Protein AF-A0A7C2NB83-F1 (afdb_monomer_lite)

Foldseek 3Di:
DQPDPDDPDGDDDPVRVQVNQVVPQKHWDDKDADDDDVPVGPDIDTDIDGHD

Sequence (52 aa):
NPVWEGGHIKFFSKKTLYTMLDDTSFKPISFSGSGRLPYLWKSMAVVAQKKG

Structure (mmCIF, N/CA/C/O backbone):
data_AF-A0A7C2NB83-F1
#
_entry.id   AF-A0A7C2NB83-F1
#
loop_
_atom_site.group_PDB
_atom_site.id
_atom_site.type_symbol
_atom_site.label_atom_id
_atom_site.label_alt_id
_atom_site.label_comp_id
_atom_site.label_asym_id
_atom_site.label_entity_id
_atom_site.label_seq_id
_atom_site.pdbx_PDB_ins_code
_atom_site.Cartn_x
_atom_site.Cartn_y
_atom_site.Cartn_z
_atom_site.occupancy
_atom_site.B_iso_or_equiv
_atom_site.auth_seq_id
_atom_site.auth_comp_id
_atom_site.auth_asym_id
_atom_site.auth_atom_id
_atom_site.pdbx_PDB_model_num
ATOM 1 N N . ASN A 1 1 ? 11.373 10.522 4.000 1.00 58.66 1 ASN A N 1
ATOM 2 C CA . ASN A 1 1 ? 10.138 9.976 4.602 1.00 58.66 1 ASN A CA 1
ATOM 3 C C . ASN A 1 1 ? 9.022 10.087 3.559 1.00 58.66 1 ASN A C 1
ATOM 5 O O . ASN A 1 1 ? 8.750 11.211 3.159 1.00 58.66 1 ASN A O 1
ATOM 9 N N . PRO A 1 2 ? 8.435 8.986 3.050 1.00 61.53 2 PRO A N 1
ATOM 10 C CA . PRO A 1 2 ? 7.438 9.028 1.967 1.00 61.53 2 PRO A CA 1
ATOM 11 C C . PRO A 1 2 ? 6.094 9.692 2.341 1.00 61.53 2 PRO A C 1
ATOM 13 O O . PRO A 1 2 ? 5.223 9.802 1.484 1.00 61.53 2 PRO A O 1
ATOM 16 N N . VAL A 1 3 ? 5.924 10.146 3.588 1.00 67.50 3 VAL A N 1
ATOM 17 C CA . VAL A 1 3 ? 4.693 10.770 4.116 1.00 67.50 3 VAL A CA 1
ATOM 18 C C . VAL A 1 3 ? 4.694 12.311 4.013 1.00 67.50 3 VAL A C 1
ATOM 20 O O . VAL A 1 3 ? 3.796 12.974 4.504 1.00 67.50 3 VAL A O 1
ATOM 23 N N . TRP A 1 4 ? 5.687 12.927 3.365 1.00 75.94 4 TRP A N 1
ATOM 24 C CA . TRP A 1 4 ? 5.748 14.393 3.237 1.00 75.94 4 TRP A CA 1
ATOM 25 C C . TRP A 1 4 ? 4.665 14.949 2.302 1.00 75.94 4 TRP A C 1
ATOM 27 O O . TRP A 1 4 ? 4.550 14.474 1.176 1.00 75.94 4 TRP A O 1
ATOM 37 N N . GLU A 1 5 ? 3.902 15.961 2.719 1.00 75.31 5 GLU A N 1
ATOM 38 C CA . GLU A 1 5 ? 2.837 16.592 1.921 1.00 75.31 5 GLU A CA 1
ATOM 39 C C . GLU A 1 5 ? 3.342 17.742 1.034 1.00 75.31 5 GLU A C 1
ATOM 41 O O . GLU A 1 5 ? 4.139 18.555 1.488 1.00 75.31 5 GLU A O 1
ATOM 46 N N . GLY A 1 6 ? 2.866 17.817 -0.223 1.00 75.19 6 GLY A N 1
ATOM 47 C CA . GLY A 1 6 ? 3.174 18.930 -1.149 1.00 75.19 6 GLY A CA 1
ATOM 48 C C . GLY A 1 6 ? 4.067 18.629 -2.369 1.00 75.19 6 GLY A C 1
ATOM 49 O O . GLY A 1 6 ? 4.534 19.560 -3.018 1.00 75.19 6 GLY A O 1
ATOM 50 N N . GLY A 1 7 ? 4.326 17.360 -2.711 1.00 75.25 7 GLY A N 1
ATOM 51 C CA . GLY A 1 7 ? 5.150 16.978 -3.877 1.00 75.25 7 GLY A CA 1
ATOM 52 C C . GLY A 1 7 ? 4.356 16.679 -5.151 1.00 75.25 7 GLY A C 1
ATOM 53 O O . GLY A 1 7 ? 3.263 16.127 -5.072 1.00 75.25 7 GLY A O 1
ATOM 54 N N . HIS A 1 8 ? 4.933 16.971 -6.326 1.00 76.12 8 HIS A N 1
ATOM 55 C CA . HIS A 1 8 ? 4.287 16.781 -7.638 1.00 76.12 8 HIS A CA 1
ATOM 56 C C . HIS A 1 8 ? 3.962 15.311 -7.980 1.00 76.12 8 HIS A C 1
ATOM 58 O O . HIS A 1 8 ? 2.946 15.054 -8.620 1.00 76.12 8 HIS A O 1
ATOM 64 N N . ILE A 1 9 ? 4.799 14.342 -7.581 1.00 81.62 9 ILE A N 1
ATOM 65 C CA . ILE A 1 9 ? 4.577 12.900 -7.805 1.00 81.62 9 ILE A CA 1
ATOM 66 C C . ILE A 1 9 ? 5.133 12.120 -6.608 1.00 81.62 9 ILE A C 1
ATOM 68 O O . ILE A 1 9 ? 6.277 12.328 -6.206 1.00 81.62 9 ILE A O 1
ATOM 72 N N . LYS A 1 10 ? 4.340 11.195 -6.053 1.00 81.81 10 LYS A N 1
ATOM 73 C CA . LYS A 1 10 ? 4.750 10.294 -4.966 1.00 81.81 10 LYS A CA 1
ATOM 74 C C . LYS A 1 10 ? 4.598 8.841 -5.403 1.00 81.81 10 LYS A C 1
ATOM 76 O O . LYS A 1 10 ? 3.572 8.454 -5.960 1.00 81.81 10 LYS A O 1
ATOM 81 N N . PHE A 1 11 ? 5.605 8.027 -5.100 1.00 84.50 11 PHE A N 1
ATOM 82 C CA . PHE A 1 11 ? 5.507 6.578 -5.234 1.00 84.50 11 PHE A CA 1
ATOM 83 C C . PHE A 1 11 ? 5.019 5.992 -3.917 1.00 84.50 11 PHE A C 1
ATOM 85 O O . PHE A 1 11 ? 5.683 6.108 -2.886 1.00 84.50 11 PHE A O 1
ATOM 92 N N . PHE A 1 12 ? 3.855 5.357 -3.957 1.00 88.19 12 PHE A N 1
ATOM 93 C CA . PHE A 1 12 ? 3.277 4.713 -2.790 1.00 88.19 12 PHE A CA 1
ATOM 94 C C . PHE A 1 12 ? 3.468 3.205 -2.875 1.00 88.19 12 PHE A C 1
ATOM 96 O O . PHE A 1 12 ? 3.283 2.603 -3.929 1.00 88.19 12 PHE A O 1
ATOM 103 N N . SER A 1 13 ? 3.795 2.591 -1.743 1.00 91.25 13 SER A N 1
ATOM 104 C CA . SER A 1 13 ? 3.611 1.154 -1.540 1.00 91.25 13 SER A CA 1
ATOM 105 C C . SER A 1 13 ? 2.270 0.904 -0.844 1.00 91.25 13 SER A C 1
ATOM 107 O O . SER A 1 13 ? 1.701 1.824 -0.252 1.00 91.25 13 SER A O 1
ATOM 109 N N . LYS A 1 14 ? 1.794 -0.350 -0.818 1.00 92.75 14 LYS A N 1
ATOM 110 C CA . LYS A 1 14 ? 0.645 -0.739 0.023 1.00 92.75 14 LY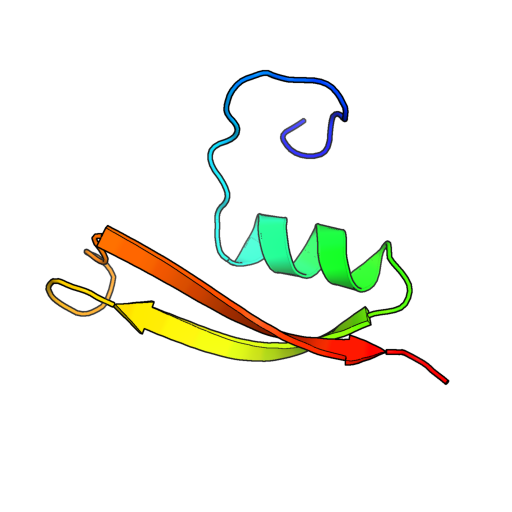S A CA 1
ATOM 111 C C . LYS A 1 14 ? 0.829 -0.274 1.473 1.00 92.75 14 LYS A C 1
ATOM 113 O O . LYS A 1 14 ? -0.089 0.297 2.047 1.00 92.75 14 LYS A O 1
ATOM 118 N N . LYS A 1 15 ? 2.024 -0.480 2.043 1.00 93.19 15 LYS A N 1
ATOM 119 C CA . LYS A 1 15 ? 2.348 -0.072 3.418 1.00 93.19 15 LYS A CA 1
ATOM 120 C C . LYS A 1 15 ? 2.196 1.439 3.597 1.00 93.19 15 LYS A C 1
ATOM 122 O O . LYS A 1 15 ? 1.555 1.869 4.542 1.00 93.19 15 LYS A O 1
ATOM 127 N N . THR A 1 16 ? 2.729 2.225 2.662 1.00 92.44 16 THR A N 1
ATOM 128 C CA . THR A 1 16 ? 2.648 3.693 2.701 1.00 92.44 16 THR A CA 1
ATOM 129 C C . THR A 1 16 ? 1.203 4.186 2.620 1.00 92.44 16 THR A C 1
ATOM 131 O O . THR A 1 16 ? 0.821 5.031 3.420 1.00 92.44 16 THR A O 1
ATOM 134 N N . LEU A 1 17 ? 0.387 3.627 1.713 1.00 92.75 17 LEU A N 1
ATOM 135 C CA . LEU A 1 17 ? -1.040 3.968 1.612 1.00 92.75 17 LEU A CA 1
ATOM 136 C C . LEU A 1 17 ? -1.794 3.639 2.902 1.00 92.75 17 LEU A C 1
ATOM 138 O O . LEU A 1 17 ? -2.618 4.425 3.352 1.00 92.75 17 LEU A O 1
ATOM 142 N N . TYR A 1 18 ? -1.508 2.483 3.501 1.00 94.12 18 TYR A N 1
ATOM 143 C CA . TYR A 1 18 ? -2.171 2.050 4.729 1.00 94.12 18 TYR A CA 1
ATOM 144 C C . TYR A 1 18 ? -1.825 2.958 5.907 1.00 94.12 18 TYR A C 1
ATOM 146 O O . TYR A 1 18 ? -2.731 3.345 6.632 1.00 94.12 18 TYR A O 1
ATOM 154 N N . THR A 1 19 ? -0.550 3.326 6.071 1.00 92.69 19 THR A N 1
ATOM 155 C CA . THR A 1 19 ? -0.127 4.275 7.110 1.00 92.69 19 THR A CA 1
ATOM 156 C C . THR A 1 19 ? -0.822 5.626 6.939 1.00 92.69 19 THR A C 1
ATOM 158 O O . THR A 1 19 ? -1.416 6.116 7.887 1.00 92.69 19 THR A O 1
ATOM 161 N N . MET A 1 20 ? -0.854 6.177 5.721 1.00 91.62 20 MET A N 1
ATOM 162 C CA . MET A 1 20 ? -1.522 7.460 5.458 1.00 91.62 20 MET A CA 1
ATOM 163 C C . MET A 1 20 ? -3.024 7.424 5.750 1.00 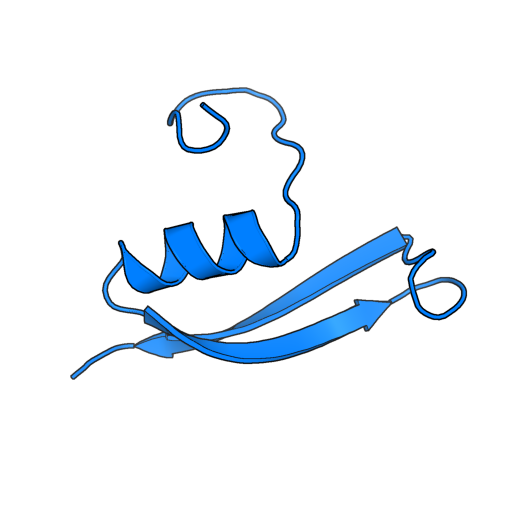91.62 20 MET A C 1
ATOM 165 O O . MET A 1 20 ? -3.569 8.380 6.290 1.00 91.62 20 MET A O 1
ATOM 169 N N . LEU A 1 21 ? -3.709 6.333 5.395 1.00 93.69 21 LEU A N 1
ATOM 170 C CA . LEU A 1 21 ? -5.132 6.173 5.700 1.00 93.69 21 LEU A CA 1
ATOM 171 C C . LEU A 1 21 ? -5.372 6.069 7.207 1.00 93.69 21 LEU A C 1
ATOM 173 O O . LEU A 1 21 ? -6.278 6.718 7.726 1.00 93.69 21 LEU A O 1
ATOM 177 N N . ASP A 1 22 ? -4.541 5.296 7.907 1.00 90.31 22 ASP A N 1
ATOM 178 C CA . ASP A 1 22 ? -4.662 5.120 9.352 1.00 90.31 22 ASP A CA 1
ATOM 179 C C . ASP A 1 22 ? -4.450 6.440 10.112 1.00 90.31 22 ASP A C 1
ATOM 181 O O . ASP A 1 22 ? -5.238 6.747 11.014 1.00 90.31 22 ASP A O 1
ATOM 185 N N . ASP A 1 23 ? -3.481 7.248 9.666 1.00 91.19 23 ASP A N 1
ATOM 186 C CA . ASP A 1 2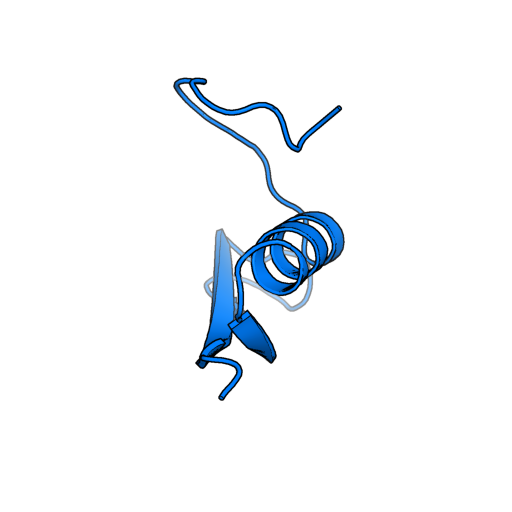3 ? -3.214 8.607 10.158 1.00 91.19 23 ASP A CA 1
ATOM 187 C C . ASP A 1 23 ? -4.372 9.583 9.862 1.00 91.19 23 ASP A C 1
ATOM 189 O O . ASP A 1 23 ? -4.532 10.590 10.549 1.00 91.19 23 ASP A O 1
ATOM 193 N N . THR A 1 24 ? -5.215 9.294 8.864 1.00 88.50 24 THR A N 1
ATOM 194 C CA . THR A 1 24 ? -6.275 10.197 8.383 1.00 88.50 24 THR A CA 1
ATOM 195 C C . THR A 1 24 ? -7.683 9.692 8.678 1.00 88.50 24 THR A C 1
ATOM 197 O O . THR A 1 24 ? -8.510 9.642 7.788 1.00 88.50 24 THR A O 1
ATOM 200 N N . SER A 1 25 ? -8.034 9.328 9.913 1.00 93.38 25 SER A N 1
ATOM 201 C CA . SER A 1 25 ? -9.421 8.943 10.274 1.00 93.38 25 SER A CA 1
ATOM 202 C C . SER A 1 25 ? -10.097 7.948 9.303 1.00 93.38 25 SER A C 1
ATOM 204 O O . SER A 1 25 ? -11.322 7.911 9.199 1.00 93.38 25 SER A O 1
ATOM 206 N N . PHE A 1 26 ? -9.323 7.122 8.595 1.00 96.69 26 PHE A N 1
ATOM 207 C CA . PHE A 1 26 ? -9.799 6.116 7.654 1.00 96.69 26 PHE A CA 1
ATOM 208 C C . PHE A 1 26 ? -9.195 4.764 8.029 1.00 96.69 26 PHE A C 1
ATOM 210 O O . PHE A 1 26 ? -8.031 4.637 8.390 1.00 96.69 26 PHE A O 1
ATOM 217 N N . LYS A 1 27 ? -9.999 3.709 7.966 1.00 95.38 27 LYS A N 1
ATOM 218 C CA . LYS A 1 27 ? -9.561 2.333 8.176 1.00 95.38 27 LYS A CA 1
ATOM 219 C C . LYS A 1 27 ? -9.534 1.623 6.822 1.00 95.38 27 LYS A C 1
ATOM 221 O O . LYS A 1 27 ? -10.600 1.465 6.223 1.00 95.38 27 LYS A O 1
ATOM 226 N N . PRO A 1 28 ? -8.368 1.192 6.309 1.00 95.06 28 PRO A N 1
ATOM 227 C CA . PRO A 1 28 ? -8.313 0.410 5.078 1.00 95.06 28 PRO A CA 1
ATOM 228 C C . PRO A 1 28 ? -9.011 -0.945 5.277 1.00 95.06 28 PRO A C 1
ATOM 230 O O . PRO A 1 28 ? -8.733 -1.652 6.245 1.00 95.06 28 PRO A O 1
ATOM 233 N N . ILE A 1 29 ? -9.912 -1.312 4.360 1.00 95.75 29 ILE A N 1
ATOM 234 C CA . ILE A 1 29 ? -10.704 -2.555 4.416 1.00 95.75 29 ILE A CA 1
ATOM 235 C C . ILE A 1 29 ? -10.362 -3.537 3.293 1.00 95.75 29 ILE A C 1
ATOM 237 O O . ILE A 1 29 ? -10.528 -4.740 3.462 1.00 95.75 29 ILE A O 1
ATOM 241 N N . SER A 1 30 ? -9.864 -3.053 2.152 1.00 95.75 30 SER A N 1
ATOM 242 C CA . SER A 1 30 ? -9.458 -3.911 1.037 1.00 95.75 30 SER A CA 1
ATOM 243 C C . SER A 1 30 ? -8.372 -3.253 0.192 1.00 95.75 30 SER A C 1
ATOM 245 O O . SER A 1 30 ? -8.289 -2.028 0.109 1.00 95.75 30 SER A O 1
ATOM 247 N N . PHE A 1 31 ? -7.545 -4.080 -0.440 1.00 95.56 31 PHE A N 1
ATOM 248 C CA . PHE A 1 31 ? -6.492 -3.665 -1.359 1.00 95.56 31 PHE A CA 1
ATOM 249 C C . PHE A 1 31 ? -6.535 -4.552 -2.596 1.00 95.56 31 PHE A C 1
ATOM 251 O O . PHE A 1 31 ? -6.546 -5.779 -2.484 1.00 95.56 31 PHE A O 1
ATOM 258 N N . SER A 1 32 ? -6.493 -3.933 -3.769 1.00 95.38 32 SER A N 1
ATOM 259 C CA . SER A 1 32 ? -6.417 -4.627 -5.047 1.00 95.38 32 SER A CA 1
ATOM 260 C C . SER A 1 32 ? -5.426 -3.937 -5.977 1.00 95.38 32 SER A C 1
ATOM 262 O O . SER A 1 32 ? -5.128 -2.748 -5.855 1.00 95.38 32 SER A O 1
ATOM 264 N N . GLY A 1 33 ? -4.886 -4.704 -6.915 1.00 94.94 33 GLY A N 1
ATOM 265 C CA . GLY A 1 33 ? -4.098 -4.167 -8.013 1.00 94.94 33 GLY A CA 1
ATOM 266 C C . GLY A 1 33 ? -4.735 -4.503 -9.352 1.00 94.94 33 GLY A C 1
ATOM 267 O O . GLY A 1 33 ? -5.481 -5.474 -9.462 1.00 94.94 33 GLY A O 1
ATOM 268 N N . SER A 1 34 ? -4.452 -3.689 -10.368 1.00 95.12 34 SER A N 1
ATOM 269 C CA . SER A 1 34 ? -5.049 -3.805 -11.702 1.00 95.12 34 SER A CA 1
ATOM 270 C C . SER A 1 34 ? -4.005 -3.704 -12.822 1.00 95.12 34 SER A C 1
ATOM 272 O O . SER A 1 34 ? -2.941 -3.089 -12.669 1.00 95.12 34 SER A O 1
ATOM 274 N N . GLY A 1 35 ? -4.313 -4.321 -13.967 1.00 95.62 35 GLY A N 1
ATOM 275 C CA . GLY A 1 35 ? -3.632 -4.123 -15.249 1.00 95.62 35 GLY A CA 1
ATOM 276 C C . GLY A 1 35 ? -2.778 -5.289 -15.755 1.00 95.62 35 GLY A C 1
ATOM 277 O O . GLY A 1 35 ? -2.963 -5.697 -16.895 1.00 95.62 35 GLY A O 1
ATOM 278 N N . ARG A 1 36 ? -1.820 -5.794 -14.961 1.00 93.81 36 ARG A N 1
ATOM 279 C CA . ARG A 1 36 ? -0.889 -6.871 -15.381 1.00 93.81 36 ARG A CA 1
ATOM 280 C C . ARG A 1 36 ? -1.100 -8.155 -14.561 1.00 93.81 36 ARG A C 1
ATOM 282 O O . ARG A 1 36 ? -2.222 -8.629 -14.447 1.00 93.81 36 ARG A O 1
ATOM 289 N N . LEU A 1 37 ? -0.029 -8.699 -13.981 1.00 93.12 37 LEU A N 1
ATOM 290 C CA . LEU A 1 37 ? -0.023 -9.865 -13.098 1.00 93.12 37 LEU A CA 1
ATOM 291 C C . LEU A 1 37 ? -0.023 -9.433 -11.622 1.00 93.12 37 LEU A C 1
ATOM 293 O O . LEU A 1 37 ? 0.369 -8.296 -11.330 1.00 93.12 37 LEU A O 1
ATOM 297 N N . P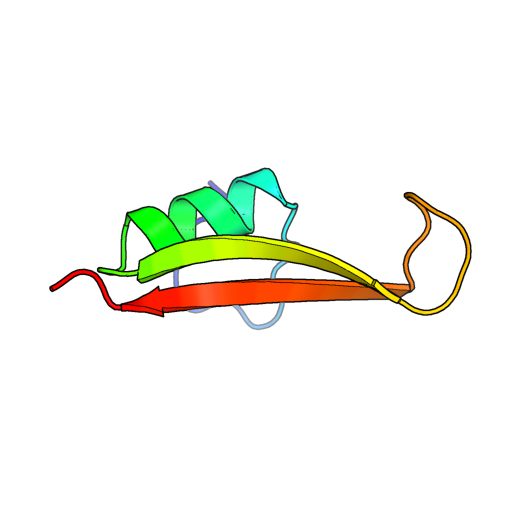RO A 1 38 ? -0.418 -10.321 -10.686 1.00 89.75 38 PRO A N 1
ATOM 298 C CA . PRO A 1 38 ? -0.228 -10.098 -9.256 1.00 89.75 38 PRO A CA 1
ATOM 299 C C . PRO A 1 38 ? 1.182 -9.575 -8.951 1.00 89.75 38 PRO A C 1
ATOM 301 O O . PRO A 1 38 ? 2.160 -10.073 -9.502 1.00 89.75 38 PRO A O 1
ATOM 304 N N . TYR A 1 39 ? 1.274 -8.543 -8.109 1.00 87.94 39 TYR A N 1
ATOM 305 C CA . TYR A 1 39 ? 2.509 -7.835 -7.732 1.00 87.94 39 TYR A CA 1
ATOM 306 C C . TYR A 1 39 ? 3.209 -7.009 -8.830 1.00 87.94 39 TYR A C 1
ATOM 308 O O . TYR A 1 39 ? 4.043 -6.173 -8.499 1.00 87.94 39 TYR A O 1
ATOM 316 N N . LEU A 1 40 ? 2.838 -7.151 -10.108 1.00 92.50 40 LEU A N 1
ATOM 317 C CA . LEU A 1 40 ? 3.338 -6.334 -11.229 1.00 92.50 40 LEU A CA 1
ATOM 318 C C . LEU A 1 40 ? 2.291 -5.334 -11.733 1.00 92.50 40 LEU A C 1
ATOM 320 O O . LEU A 1 40 ? 2.270 -4.965 -12.908 1.00 92.50 40 LEU A O 1
ATOM 324 N N . TRP A 1 41 ? 1.383 -4.922 -10.856 1.00 93.56 41 TRP A N 1
ATOM 325 C CA . TRP A 1 41 ? 0.246 -4.090 -11.215 1.00 93.56 41 TRP A CA 1
ATOM 326 C C . TRP A 1 41 ? 0.662 -2.749 -11.820 1.00 93.56 41 TRP A C 1
ATOM 328 O O . TRP A 1 41 ? 1.629 -2.122 -11.397 1.00 93.56 41 TRP A O 1
ATOM 338 N N . LYS A 1 42 ? -0.126 -2.283 -12.792 1.00 93.81 42 LYS A N 1
ATOM 339 C CA . LYS A 1 42 ? 0.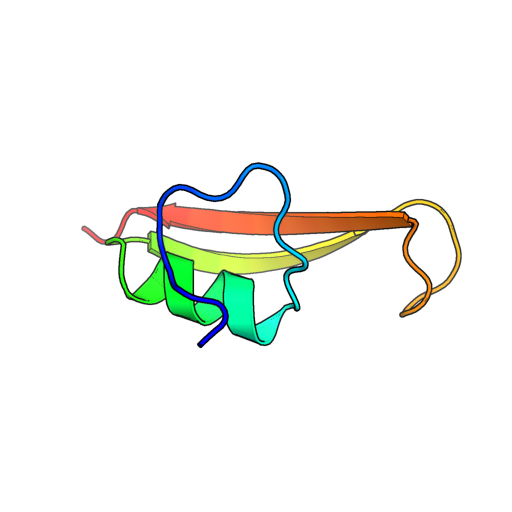015 -0.930 -13.346 1.00 93.81 42 LYS A CA 1
ATOM 340 C C . LYS A 1 42 ? -0.537 0.114 -12.373 1.00 93.81 42 LYS A C 1
ATOM 342 O O . LYS A 1 42 ? -0.052 1.239 -12.327 1.00 93.81 42 LYS A O 1
ATOM 347 N N . SER A 1 43 ? -1.562 -0.264 -11.613 1.00 93.25 43 SER A N 1
ATOM 348 C CA . SER A 1 43 ? -2.240 0.606 -10.656 1.00 93.25 43 SER A CA 1
ATOM 349 C C . SER A 1 43 ? -2.657 -0.185 -9.422 1.00 93.25 43 SER A C 1
ATOM 351 O O . SER A 1 43 ? -2.936 -1.381 -9.510 1.00 93.25 43 SER A O 1
ATOM 353 N N . MET A 1 44 ? -2.713 0.494 -8.279 1.00 94.81 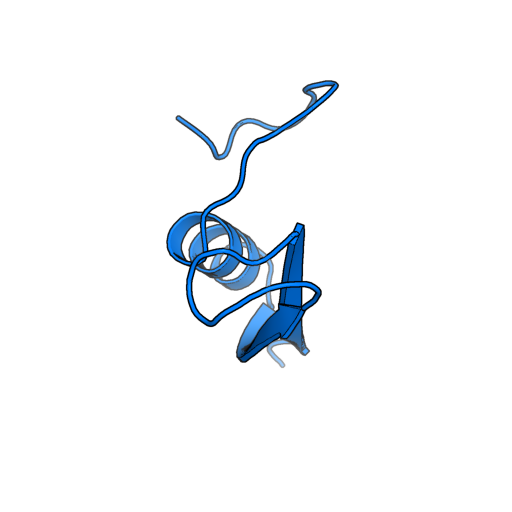44 MET A N 1
ATOM 354 C CA . MET A 1 44 ? -3.187 -0.050 -7.007 1.00 94.81 44 MET A CA 1
ATOM 355 C C . MET A 1 44 ? -4.407 0.743 -6.543 1.00 94.81 44 MET A C 1
ATOM 357 O O . MET A 1 44 ? -4.455 1.956 -6.739 1.00 94.81 44 MET A O 1
ATOM 361 N N . ALA A 1 45 ? -5.359 0.068 -5.909 1.00 95.00 45 ALA A N 1
ATOM 362 C CA . ALA A 1 45 ? -6.543 0.668 -5.314 1.00 95.00 45 ALA A CA 1
ATOM 363 C C . ALA A 1 45 ? -6.711 0.185 -3.868 1.00 95.00 45 ALA A C 1
ATOM 365 O O . ALA A 1 45 ? -6.489 -0.987 -3.554 1.00 95.00 45 ALA A O 1
ATOM 366 N N . VAL A 1 46 ? -7.112 1.100 -2.986 1.00 96.44 46 VAL A N 1
ATOM 367 C CA . VAL A 1 46 ? -7.457 0.806 -1.591 1.00 96.44 46 VAL A CA 1
ATOM 368 C C . VAL A 1 46 ? -8.884 1.255 -1.348 1.00 96.44 46 VAL A C 1
ATOM 370 O O . VAL A 1 46 ? -9.237 2.388 -1.661 1.00 96.44 46 VAL A O 1
ATOM 373 N N . VAL A 1 47 ? -9.688 0.375 -0.762 1.00 96.38 47 VAL A N 1
ATOM 374 C CA . VAL A 1 47 ? -10.991 0.739 -0.206 1.00 96.38 47 VAL A CA 1
ATOM 375 C C . VAL A 1 47 ? -10.793 0.985 1.282 1.00 96.38 47 VAL A C 1
ATOM 377 O O . VAL A 1 47 ? -10.194 0.154 1.970 1.00 96.38 47 VAL A O 1
ATOM 380 N N . ALA A 1 48 ? -11.290 2.113 1.779 1.00 96.62 48 ALA A N 1
ATOM 381 C CA . ALA A 1 48 ? -11.222 2.480 3.186 1.00 96.62 48 ALA A CA 1
ATOM 382 C C . ALA A 1 48 ? -12.577 2.982 3.689 1.00 96.62 48 ALA A C 1
ATOM 384 O O . ALA A 1 48 ? -13.372 3.532 2.930 1.00 96.62 48 ALA A O 1
ATOM 385 N N . GLN A 1 49 ? -12.825 2.792 4.980 1.00 96.81 49 GLN A N 1
ATOM 386 C CA . GLN A 1 49 ? -14.011 3.274 5.675 1.00 96.81 49 GLN A CA 1
ATOM 387 C C . GLN A 1 49 ? -13.616 4.401 6.626 1.00 96.81 49 GLN A C 1
ATOM 389 O O . GLN A 1 49 ? -12.605 4.290 7.315 1.00 96.81 49 GLN A O 1
ATOM 394 N N . LYS A 1 50 ? -14.397 5.481 6.686 1.00 95.75 50 LYS A N 1
ATOM 395 C CA . LYS A 1 50 ? -14.173 6.546 7.671 1.00 95.75 50 LYS A CA 1
ATOM 396 C C . LYS A 1 50 ? -14.337 5.975 9.087 1.00 95.75 50 LYS A C 1
ATOM 398 O O . LYS A 1 50 ? -15.319 5.283 9.353 1.00 95.75 50 LYS A O 1
ATOM 403 N N . LYS A 1 51 ? -13.373 6.238 9.971 1.00 91.00 51 LYS A N 1
ATOM 404 C CA . LYS A 1 51 ? -13.461 5.937 11.406 1.00 91.00 51 LYS A CA 1
ATOM 405 C C . LYS A 1 51 ? -14.585 6.805 11.999 1.00 91.00 51 LYS A C 1
ATOM 407 O O . LYS A 1 51 ? -14.683 7.984 11.649 1.00 91.00 51 LYS A O 1
ATOM 412 N N . GLY A 1 52 ? -15.466 6.177 12.781 1.00 79.38 52 GLY A N 1
ATOM 413 C CA . GLY A 1 52 ? -16.586 6.838 13.464 1.00 79.38 52 GLY A CA 1
ATOM 414 C C . GLY A 1 52 ? -16.124 7.818 14.528 1.00 79.38 52 GLY A C 1
ATOM 415 O O . GLY A 1 52 ? -14.999 7.624 15.040 1.00 79.38 52 GLY A O 1
#

Secondary structure (DSSP, 8-state):
-TT-SS-S--PPPHHHHHHHHHHTTEEEEEEEEESSSTTS-SEEEEEEEE--

pLDDT: mean 89.13, std 9.1, range [58.66, 96.81]

Radius of gyration: 12.11 Å; chains: 1; bounding box: 27×29×29 Å